Protein AF-B7BBY4-F1 (afdb_monomer_lite)

pLDDT: mean 79.64, std 15.61, range [39.12, 97.88]

InterPro domains:
  IPR026403 Putative lipoprotein, rSAM/lipoprotein system [TIGR04134] (8-88)

Sequence (96 aa):
MKKISTSILKSVNWLLTGLLALLGFSSCDQVSTDMYGTPHSKFTIKGKVTNESNSPIPQIQIRSPYGEDIPHADTLYTDSKGEFNYSFNGFFRSDN

Foldseek 3Di:
DDDDDPVVVVVVVVVVVVVCVVVVVDPPPDDDDDDPPQDKDKDKDKDADADPVRQGDWFDFDWDDDDPFDDTPPGWTAHPRRMTMDIDMHGPPPPD

Structure (mmCIF, N/CA/C/O backbone):
data_AF-B7BBY4-F1
#
_entry.id   AF-B7BBY4-F1
#
loop_
_atom_site.group_PDB
_atom_site.id
_atom_site.type_symbol
_atom_site.label_atom_id
_atom_site.label_alt_id
_atom_site.label_comp_id
_atom_site.label_asym_id
_atom_site.label_entity_id
_atom_site.label_seq_id
_atom_site.pdbx_PDB_ins_code
_atom_site.Cartn_x
_atom_site.Cartn_y
_atom_site.Cartn_z
_atom_site.occupancy
_atom_site.B_iso_or_equiv
_atom_site.auth_seq_id
_atom_site.auth_comp_id
_atom_site.auth_asym_id
_atom_site.auth_atom_id
_atom_site.pdbx_PDB_model_num
ATOM 1 N N . MET A 1 1 ? 40.113 21.436 -44.725 1.00 48.22 1 MET A N 1
ATOM 2 C CA . MET A 1 1 ? 39.034 20.659 -44.069 1.00 48.22 1 MET A CA 1
ATOM 3 C C . MET A 1 1 ? 38.129 20.090 -45.156 1.00 48.22 1 MET A C 1
ATOM 5 O O . MET A 1 1 ? 37.628 20.862 -45.966 1.00 48.22 1 MET A O 1
ATOM 9 N N . LYS A 1 2 ? 37.987 18.764 -45.254 1.00 58.16 2 LYS A N 1
ATOM 10 C CA . LYS A 1 2 ? 37.156 18.123 -46.289 1.00 58.16 2 LYS A CA 1
ATOM 11 C C . LYS A 1 2 ? 35.682 18.399 -45.965 1.00 58.16 2 LYS A C 1
ATOM 13 O O . LYS A 1 2 ? 35.210 17.988 -44.911 1.00 58.16 2 LYS A O 1
ATOM 18 N N . LYS A 1 3 ? 34.977 19.141 -46.828 1.00 64.88 3 LYS A N 1
ATOM 19 C CA . LYS A 1 3 ? 33.549 19.449 -46.646 1.00 64.88 3 LYS A CA 1
ATOM 20 C C . LYS A 1 3 ? 32.744 18.173 -46.889 1.00 64.88 3 LYS A C 1
ATOM 22 O O . LYS A 1 3 ? 32.595 17.741 -48.028 1.00 64.88 3 LYS A O 1
ATOM 27 N N . ILE A 1 4 ? 32.285 17.538 -45.817 1.00 70.75 4 ILE A N 1
ATOM 28 C CA . ILE A 1 4 ? 31.384 16.390 -45.911 1.00 70.75 4 ILE A CA 1
ATOM 29 C C . ILE A 1 4 ? 30.021 16.922 -46.362 1.00 70.75 4 ILE A C 1
ATOM 31 O O . ILE A 1 4 ? 29.499 17.877 -45.789 1.00 70.75 4 ILE A O 1
ATOM 35 N N . SER A 1 5 ? 29.478 16.335 -47.428 1.00 79.31 5 SER A N 1
ATOM 36 C CA . SER A 1 5 ? 28.186 16.736 -47.985 1.00 79.31 5 SER A CA 1
ATOM 37 C C . SER A 1 5 ? 27.069 16.450 -46.982 1.00 79.31 5 SER A C 1
ATOM 39 O O . SER A 1 5 ? 26.930 15.328 -46.492 1.00 79.31 5 SER A O 1
ATOM 41 N N . THR A 1 6 ? 26.246 17.458 -46.704 1.00 79.94 6 THR A N 1
ATOM 42 C CA . THR A 1 6 ? 25.085 17.353 -45.809 1.00 79.94 6 THR A CA 1
ATOM 43 C C . THR A 1 6 ? 24.084 16.298 -46.281 1.00 79.94 6 THR A C 1
ATOM 45 O O . THR A 1 6 ? 23.409 15.684 -45.459 1.00 79.94 6 THR A O 1
ATOM 48 N N . SER A 1 7 ? 24.026 16.024 -47.587 1.00 81.62 7 SER A N 1
ATOM 49 C CA . SER A 1 7 ? 23.184 14.972 -48.160 1.00 81.62 7 SER A CA 1
ATOM 50 C C . SER A 1 7 ? 23.639 13.569 -47.754 1.00 81.62 7 SER A C 1
ATOM 52 O O . SER A 1 7 ? 22.799 12.728 -47.458 1.00 81.62 7 SER A O 1
ATOM 54 N N . ILE A 1 8 ? 24.953 13.328 -47.661 1.00 88.50 8 ILE A N 1
ATOM 55 C CA . ILE A 1 8 ? 25.497 12.025 -47.239 1.00 88.50 8 ILE A CA 1
ATOM 56 C C . ILE A 1 8 ? 25.130 11.755 -45.777 1.00 88.50 8 ILE A C 1
ATOM 58 O O . ILE A 1 8 ? 24.677 10.664 -45.445 1.00 88.50 8 ILE A O 1
ATOM 62 N N . LEU A 1 9 ? 25.258 12.767 -44.915 1.00 87.62 9 LEU A N 1
ATOM 63 C CA . LEU A 1 9 ? 24.896 12.654 -43.499 1.00 87.62 9 LEU A CA 1
ATOM 64 C C . LEU A 1 9 ? 23.405 12.341 -43.313 1.00 87.62 9 LEU A C 1
ATOM 66 O O . LEU A 1 9 ? 23.053 11.497 -42.495 1.00 87.62 9 LEU A O 1
ATOM 70 N N . LYS A 1 10 ? 22.526 12.963 -44.111 1.00 87.38 10 LYS A N 1
ATOM 71 C CA . LYS A 1 10 ? 21.082 12.679 -44.085 1.00 87.38 10 LYS A CA 1
ATOM 72 C C . LYS A 1 10 ? 20.770 11.237 -44.485 1.00 87.38 10 LYS A C 1
ATOM 74 O O . LYS A 1 10 ? 19.981 10.585 -43.808 1.00 87.38 10 LYS A O 1
ATOM 79 N N . SER A 1 11 ? 21.398 10.735 -45.548 1.00 90.50 11 SER A N 1
ATOM 80 C CA . SER A 1 11 ? 21.199 9.354 -46.003 1.00 90.50 11 SER A CA 1
ATOM 81 C C . SER A 1 11 ? 21.693 8.328 -44.983 1.00 90.50 11 SER A C 1
ATOM 83 O O . SER A 1 11 ? 21.002 7.345 -44.730 1.00 90.50 11 SER A O 1
ATOM 85 N N . VAL A 1 12 ? 22.853 8.571 -44.365 1.00 93.50 12 VAL A N 1
ATOM 86 C CA . VAL A 1 12 ? 23.396 7.694 -43.316 1.00 93.50 12 VAL A CA 1
ATOM 87 C C . VAL A 1 12 ? 22.490 7.687 -42.087 1.00 93.50 12 VAL A C 1
ATOM 89 O O . VAL A 1 12 ? 22.175 6.613 -41.582 1.00 93.50 12 VAL A O 1
ATOM 92 N N . ASN A 1 13 ? 22.013 8.853 -41.644 1.00 89.75 13 ASN A N 1
ATOM 93 C CA . ASN A 1 13 ? 21.096 8.935 -40.508 1.00 89.75 13 ASN A CA 1
ATOM 94 C C . ASN A 1 13 ? 19.781 8.197 -40.787 1.00 89.75 13 ASN A C 1
ATOM 96 O O . ASN A 1 13 ? 19.316 7.458 -39.928 1.00 89.75 13 ASN A O 1
ATOM 100 N N . TRP A 1 14 ? 19.215 8.331 -41.991 1.00 92.06 14 TRP A N 1
ATOM 101 C CA . TRP A 1 14 ? 17.987 7.621 -42.365 1.00 92.06 14 TRP A CA 1
ATOM 102 C C . TRP A 1 14 ? 18.167 6.097 -42.366 1.00 92.06 14 TRP A C 1
ATOM 104 O O . TRP A 1 14 ? 17.339 5.377 -41.808 1.00 92.06 14 TRP A O 1
ATOM 114 N N . LEU A 1 15 ? 19.276 5.607 -42.932 1.00 94.56 15 LEU A N 1
ATOM 115 C CA . LEU A 1 15 ? 19.605 4.180 -42.924 1.00 94.56 15 LEU A CA 1
ATOM 116 C C . LEU A 1 15 ? 19.791 3.656 -41.495 1.00 94.56 15 LEU A C 1
ATOM 118 O O . LEU A 1 15 ? 19.293 2.583 -41.162 1.00 94.56 15 LEU A O 1
ATOM 122 N N . LEU A 1 16 ? 20.483 4.421 -40.648 1.00 90.31 16 LEU A N 1
ATOM 123 C CA . LEU A 1 16 ? 20.725 4.054 -39.258 1.00 90.31 16 LEU A CA 1
ATOM 124 C C . LEU A 1 16 ? 19.419 4.000 -38.455 1.00 90.31 16 LEU A C 1
ATOM 126 O O . LEU A 1 16 ? 19.208 3.046 -37.712 1.00 90.31 16 LEU A O 1
ATOM 130 N N . THR A 1 17 ? 18.514 4.963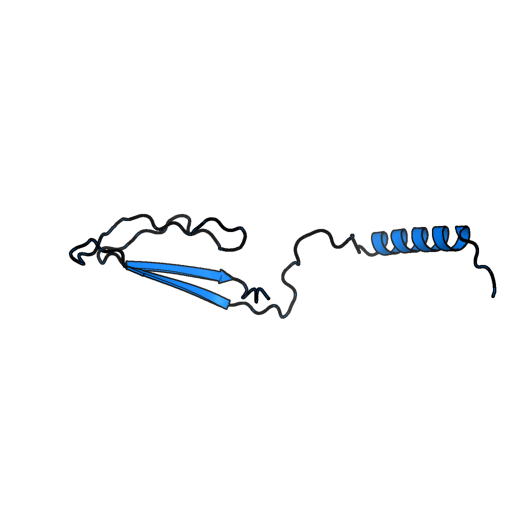 -38.649 1.00 87.50 17 THR A N 1
ATOM 131 C CA . THR A 1 17 ? 17.175 4.938 -38.041 1.00 87.50 17 THR A CA 1
ATOM 132 C C . THR A 1 17 ? 16.374 3.717 -38.494 1.00 87.50 17 THR A C 1
ATOM 134 O O . THR A 1 17 ? 15.773 3.044 -37.661 1.00 87.50 17 THR A O 1
ATOM 137 N N . GLY A 1 18 ? 16.397 3.391 -39.791 1.00 90.38 18 GLY A N 1
ATOM 138 C CA . GLY A 1 18 ? 15.734 2.193 -40.313 1.00 90.38 18 GLY A CA 1
ATOM 139 C C . GLY A 1 18 ? 16.302 0.897 -39.726 1.00 90.38 18 GLY A C 1
ATOM 140 O O . GLY A 1 18 ? 15.544 -0.006 -39.378 1.00 90.38 18 GLY A O 1
ATOM 141 N N . LEU A 1 19 ? 17.625 0.822 -39.554 1.00 93.44 19 LEU A N 1
ATOM 142 C CA . LEU A 1 19 ? 18.287 -0.325 -38.934 1.00 93.44 19 LEU A CA 1
ATOM 143 C C . LEU A 1 19 ? 17.911 -0.471 -37.453 1.00 93.44 19 LEU A C 1
ATOM 145 O O . LEU A 1 19 ? 17.580 -1.572 -37.022 1.00 93.44 19 LEU A O 1
ATOM 149 N N . LEU A 1 20 ? 17.915 0.623 -36.685 1.00 88.69 20 LEU A N 1
ATOM 150 C CA . LEU A 1 20 ? 17.480 0.614 -35.283 1.00 88.69 20 LEU A CA 1
ATOM 151 C C . LEU A 1 20 ? 16.022 0.152 -35.152 1.00 88.69 20 LEU A C 1
ATOM 153 O O . LEU A 1 20 ? 15.734 -0.689 -34.303 1.00 88.69 20 LEU A O 1
ATOM 157 N N . ALA A 1 21 ? 15.133 0.623 -36.034 1.00 86.50 21 ALA A N 1
ATOM 158 C CA . ALA A 1 21 ? 13.738 0.190 -36.063 1.00 86.50 21 ALA A CA 1
ATOM 159 C C . ALA A 1 21 ? 13.599 -1.314 -36.362 1.00 86.50 21 ALA A C 1
ATOM 161 O O . ALA A 1 21 ? 12.811 -1.997 -35.711 1.00 86.50 21 ALA A O 1
ATOM 162 N N . LEU A 1 22 ? 14.394 -1.851 -37.297 1.00 88.31 22 LEU A N 1
ATOM 163 C CA . LEU A 1 22 ? 14.392 -3.282 -37.625 1.00 88.31 22 LEU A CA 1
ATOM 164 C C . LEU A 1 22 ? 14.925 -4.151 -36.473 1.00 88.31 22 LEU A C 1
ATOM 166 O O . LEU A 1 22 ? 14.456 -5.269 -36.280 1.00 88.31 22 LEU A O 1
ATOM 170 N N . LEU A 1 23 ? 15.879 -3.633 -35.694 1.00 88.31 23 LEU A N 1
ATOM 171 C CA . LEU A 1 23 ? 16.401 -4.284 -34.486 1.00 88.31 23 LEU A CA 1
ATOM 172 C C . LEU A 1 23 ? 15.468 -4.137 -33.269 1.00 88.31 23 LEU A C 1
ATOM 174 O O . LEU A 1 23 ? 15.788 -4.648 -32.198 1.00 88.31 23 LEU A O 1
ATOM 178 N N . GLY A 1 24 ? 14.328 -3.455 -33.411 1.00 73.94 24 GLY A N 1
ATOM 179 C CA . GLY A 1 24 ? 13.371 -3.257 -32.324 1.00 73.94 24 GLY A CA 1
ATOM 180 C C . GLY A 1 24 ? 13.783 -2.183 -31.314 1.00 73.94 24 GLY A C 1
ATOM 181 O O . GLY A 1 24 ? 13.183 -2.094 -30.247 1.00 73.94 24 GLY A O 1
ATOM 182 N N . PHE A 1 25 ? 14.769 -1.340 -31.639 1.00 73.88 25 PHE A N 1
ATOM 183 C CA . PHE A 1 25 ? 15.052 -0.126 -30.874 1.00 73.88 25 PHE A CA 1
ATOM 184 C C . PHE A 1 25 ? 14.023 0.946 -31.248 1.00 73.88 25 PHE A C 1
ATOM 186 O O . PHE A 1 25 ? 14.265 1.813 -32.089 1.00 73.88 25 PHE A O 1
ATOM 193 N N . SER A 1 26 ? 12.838 0.871 -30.647 1.00 67.94 26 SER A N 1
ATOM 194 C CA . SER A 1 26 ? 11.887 1.982 -30.630 1.00 67.94 26 SER A CA 1
ATOM 195 C C . SER A 1 26 ? 12.457 3.145 -29.808 1.00 67.94 26 SER A C 1
ATOM 197 O O . SER A 1 26 ? 13.158 2.923 -2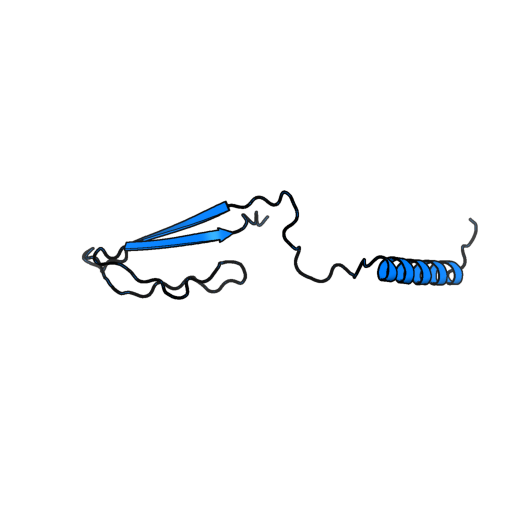8.820 1.00 67.94 26 SER A O 1
ATOM 199 N N . SER A 1 27 ? 12.178 4.385 -30.233 1.00 59.06 27 SER A N 1
ATOM 200 C CA . SER A 1 27 ? 12.506 5.600 -29.472 1.00 59.06 27 SER A CA 1
ATOM 201 C C . SER A 1 27 ? 12.111 5.418 -28.007 1.00 59.06 27 SER A C 1
ATOM 203 O O . SER A 1 27 ? 11.044 4.871 -27.727 1.00 59.06 27 SER A O 1
ATOM 205 N N . CYS A 1 28 ? 12.986 5.842 -27.093 1.00 59.34 28 CYS A N 1
ATOM 206 C CA . CYS A 1 28 ? 12.798 5.750 -25.648 1.00 59.34 28 CYS A CA 1
ATOM 207 C C . CYS A 1 28 ? 11.742 6.771 -25.195 1.00 59.34 28 CYS A C 1
ATOM 209 O O . CYS A 1 28 ? 12.053 7.738 -24.515 1.00 59.34 28 CYS A O 1
ATOM 211 N N . ASP A 1 29 ? 10.501 6.581 -25.626 1.00 56.69 29 ASP A N 1
ATOM 212 C CA . ASP A 1 29 ? 9.335 7.283 -25.114 1.00 56.69 29 ASP A CA 1
ATOM 213 C C . ASP A 1 29 ? 8.418 6.231 -24.521 1.00 56.69 29 ASP A C 1
ATOM 215 O O . ASP A 1 29 ? 7.546 5.698 -25.207 1.00 56.69 29 ASP A O 1
ATOM 219 N N . GLN A 1 30 ? 8.689 5.886 -23.264 1.00 54.09 30 GLN A N 1
ATOM 220 C CA . GLN A 1 30 ? 7.710 5.610 -22.211 1.00 54.09 30 GLN A CA 1
ATOM 221 C C . GLN A 1 30 ? 8.409 4.909 -21.049 1.00 54.09 30 GLN A C 1
ATOM 223 O O . GLN A 1 30 ? 9.140 3.945 -21.247 1.00 54.09 30 GLN A O 1
ATOM 228 N N . VAL A 1 31 ? 8.164 5.470 -19.859 1.00 57.50 31 VAL A N 1
ATOM 229 C CA . VAL A 1 31 ? 8.287 4.894 -18.514 1.00 57.50 31 VAL A CA 1
ATOM 230 C C . VAL A 1 31 ? 9.255 3.716 -18.431 1.00 57.50 31 VAL A C 1
ATOM 232 O O . VAL A 1 31 ? 8.911 2.592 -18.791 1.00 57.50 31 VAL A O 1
ATOM 235 N N . SER A 1 32 ? 10.457 3.995 -17.923 1.00 57.59 32 SER A N 1
ATOM 236 C CA . SER A 1 32 ? 11.473 3.008 -17.564 1.00 57.59 32 SER A CA 1
ATOM 237 C C . SER A 1 32 ? 10.818 1.752 -16.988 1.00 57.59 32 SER A C 1
ATOM 239 O O . SER A 1 32 ? 10.296 1.780 -15.878 1.00 57.59 32 SER A O 1
ATOM 241 N N . THR A 1 33 ? 10.797 0.668 -17.762 1.00 57.25 33 THR A N 1
ATOM 242 C CA . THR A 1 33 ? 10.349 -0.630 -17.255 1.00 57.25 33 THR A CA 1
ATOM 243 C C . THR A 1 33 ? 11.381 -1.108 -16.243 1.00 57.25 33 THR A C 1
ATOM 245 O O . THR A 1 33 ? 12.582 -0.939 -16.467 1.00 57.25 33 THR A O 1
ATOM 248 N N . ASP A 1 34 ? 10.927 -1.667 -15.126 1.00 63.94 34 ASP A N 1
ATOM 249 C CA . ASP A 1 34 ? 11.794 -2.109 -14.038 1.00 63.94 34 ASP A CA 1
ATOM 250 C C . ASP A 1 34 ? 12.841 -3.115 -14.546 1.00 63.94 34 ASP A C 1
ATOM 252 O O . ASP A 1 34 ? 12.532 -4.259 -14.880 1.00 63.94 34 ASP A O 1
ATOM 256 N N . MET A 1 35 ? 14.096 -2.669 -14.646 1.00 69.00 35 MET A N 1
ATOM 257 C CA . MET A 1 35 ? 15.203 -3.481 -15.151 1.00 69.00 35 MET A CA 1
ATOM 258 C C . MET A 1 35 ? 15.736 -4.445 -14.083 1.00 69.00 35 MET A C 1
ATOM 260 O O . MET A 1 35 ? 15.567 -4.252 -12.878 1.00 69.00 35 MET A O 1
ATOM 264 N N . TYR A 1 36 ? 16.445 -5.490 -14.520 1.00 67.06 36 TYR A N 1
ATOM 265 C CA . TYR A 1 36 ? 17.156 -6.383 -13.604 1.00 67.06 36 TYR A CA 1
ATOM 266 C C . TYR A 1 36 ? 18.123 -5.588 -12.712 1.00 67.06 36 TYR A C 1
ATOM 268 O O . TYR A 1 36 ? 18.997 -4.881 -13.212 1.00 67.06 36 TYR A O 1
ATOM 276 N N . GLY A 1 37 ? 17.972 -5.726 -11.394 1.00 70.75 37 GLY A N 1
ATOM 277 C CA . GLY A 1 37 ? 18.779 -5.012 -10.401 1.00 70.75 37 GLY A CA 1
ATOM 278 C C . GLY A 1 37 ? 18.125 -3.759 -9.813 1.00 70.75 37 GLY A C 1
ATOM 279 O O . GLY A 1 37 ? 18.722 -3.156 -8.921 1.00 70.75 37 GLY A O 1
ATOM 280 N N . THR A 1 38 ? 16.914 -3.377 -10.238 1.00 72.81 38 THR A N 1
ATOM 281 C CA . THR A 1 38 ? 16.177 -2.285 -9.585 1.00 72.81 38 THR A CA 1
ATOM 282 C C . THR A 1 38 ? 15.829 -2.675 -8.137 1.00 72.81 38 THR A C 1
ATOM 284 O O . THR A 1 38 ? 15.230 -3.730 -7.911 1.00 72.81 38 THR A O 1
ATOM 287 N N . PRO A 1 39 ? 16.208 -1.872 -7.125 1.00 74.62 39 PRO A N 1
ATOM 288 C CA . PRO A 1 39 ? 15.984 -2.217 -5.727 1.00 74.62 39 PRO A CA 1
ATOM 289 C C . PRO A 1 39 ? 14.497 -2.140 -5.373 1.00 74.62 39 PRO A C 1
ATOM 291 O O . PRO A 1 39 ? 13.908 -1.063 -5.336 1.00 74.62 39 PRO A O 1
ATOM 294 N N . HIS A 1 40 ? 13.897 -3.282 -5.052 1.00 74.25 40 HIS A N 1
ATOM 295 C CA . HIS A 1 40 ? 12.530 -3.339 -4.545 1.00 74.25 40 HIS A CA 1
ATOM 296 C C . HIS A 1 40 ? 12.507 -3.231 -3.024 1.00 74.25 40 HIS A C 1
ATOM 298 O O . HIS A 1 40 ? 13.361 -3.784 -2.327 1.00 74.25 40 HIS A O 1
ATOM 304 N N . SER A 1 41 ? 11.492 -2.559 -2.489 1.00 82.19 41 SER A N 1
ATOM 305 C CA . SER A 1 41 ? 11.224 -2.539 -1.054 1.00 82.19 41 SER A CA 1
ATOM 306 C C . SER A 1 41 ? 9.746 -2.758 -0.769 1.00 82.19 41 SER A C 1
ATOM 308 O O . SER A 1 41 ? 8.866 -2.350 -1.530 1.00 82.19 41 SER A O 1
ATOM 310 N N . LYS A 1 42 ? 9.476 -3.424 0.355 1.00 85.19 42 LYS A N 1
ATOM 311 C CA . LYS A 1 42 ? 8.130 -3.549 0.904 1.00 85.19 42 LYS A CA 1
ATOM 312 C C . LYS A 1 42 ? 7.923 -2.437 1.918 1.00 85.19 42 LYS A C 1
ATOM 314 O O . LYS A 1 42 ? 8.562 -2.421 2.969 1.00 85.19 42 LYS A O 1
ATOM 319 N N . PHE A 1 43 ? 7.002 -1.540 1.612 1.00 84.06 43 PHE A N 1
ATOM 320 C CA . PHE A 1 43 ? 6.613 -0.452 2.490 1.00 84.06 43 PHE A CA 1
ATOM 321 C C . PHE A 1 43 ? 5.436 -0.879 3.355 1.00 84.06 43 PHE A C 1
ATOM 323 O O . PHE A 1 43 ? 4.649 -1.761 2.998 1.00 84.06 43 PHE A O 1
ATOM 330 N N . THR A 1 44 ? 5.332 -0.293 4.542 1.00 87.81 44 THR A N 1
ATOM 331 C CA . THR A 1 44 ? 4.198 -0.517 5.435 1.00 87.81 44 THR A CA 1
ATOM 332 C C . THR A 1 44 ? 3.861 0.764 6.175 1.00 87.81 44 THR A C 1
ATOM 334 O O . THR A 1 44 ? 4.688 1.294 6.912 1.00 87.81 44 THR A O 1
ATOM 337 N N . ILE A 1 45 ? 2.632 1.233 5.990 1.00 87.44 45 ILE A N 1
ATOM 338 C CA . ILE A 1 45 ? 2.058 2.383 6.680 1.00 87.44 45 ILE A CA 1
ATOM 339 C C . ILE A 1 45 ? 1.158 1.850 7.789 1.00 87.44 45 ILE A C 1
ATOM 341 O O . ILE A 1 45 ? 0.274 1.028 7.544 1.00 87.44 45 ILE A O 1
ATOM 345 N N . LYS A 1 46 ? 1.383 2.318 9.016 1.00 93.25 46 LYS A N 1
ATOM 346 C CA . LYS A 1 46 ? 0.557 1.996 10.182 1.00 93.25 46 LYS A CA 1
ATOM 347 C C . LYS A 1 46 ? 0.065 3.281 10.817 1.00 93.25 46 LYS A C 1
ATOM 349 O O . LYS A 1 46 ? 0.798 4.268 10.847 1.00 93.25 46 LYS A O 1
ATOM 354 N N . GLY A 1 47 ? -1.137 3.249 11.369 1.00 93.69 47 GLY A N 1
ATOM 355 C CA . GLY A 1 47 ? -1.680 4.383 12.099 1.00 93.69 47 GLY A CA 1
ATOM 356 C C . GLY A 1 47 ? -2.847 3.989 12.986 1.00 93.69 47 GLY A C 1
ATOM 357 O O . GLY A 1 47 ? -3.326 2.855 12.944 1.00 93.69 47 GLY A O 1
ATOM 358 N N . LYS A 1 48 ? -3.285 4.947 13.800 1.00 97.06 48 LYS A N 1
ATOM 359 C CA . LYS A 1 48 ? -4.434 4.821 14.691 1.00 97.06 48 LYS A CA 1
ATOM 360 C C . LYS A 1 48 ? -5.269 6.091 14.616 1.00 97.06 48 LYS A C 1
ATOM 362 O O . LYS A 1 48 ? -4.719 7.186 14.692 1.00 97.06 48 LYS A O 1
ATOM 367 N N . VAL A 1 49 ? -6.578 5.937 14.473 1.00 96.62 49 VAL A N 1
ATOM 368 C CA . VAL A 1 49 ? -7.533 7.042 14.407 1.00 96.62 49 VAL A CA 1
ATOM 369 C C . VAL A 1 49 ? -8.263 7.154 15.738 1.00 96.62 49 VAL A C 1
ATOM 371 O O . VAL A 1 49 ? -8.875 6.193 16.215 1.00 96.62 49 VAL A O 1
ATOM 374 N N . THR A 1 50 ? -8.188 8.337 16.341 1.00 97.88 50 THR A N 1
ATOM 375 C CA . THR A 1 50 ? -8.802 8.651 17.632 1.00 97.88 50 THR A CA 1
ATOM 376 C C . THR A 1 50 ? -9.567 9.967 17.575 1.00 97.88 50 THR A C 1
ATOM 378 O O . THR A 1 50 ? -9.267 10.829 16.752 1.00 97.88 50 THR A O 1
ATOM 381 N N . ASN A 1 51 ? -10.542 10.136 18.467 1.00 96.94 51 ASN A N 1
ATOM 382 C CA . ASN A 1 51 ? -11.203 11.424 18.693 1.00 96.94 51 ASN A CA 1
ATOM 383 C C . ASN A 1 51 ? -10.372 12.340 19.620 1.00 96.94 51 ASN A C 1
ATOM 385 O O . ASN A 1 51 ? -9.299 11.961 20.092 1.00 96.94 51 ASN A O 1
ATOM 389 N N . GLU A 1 52 ? -10.899 13.528 19.930 1.00 97.50 52 GLU A N 1
ATOM 390 C CA . GLU A 1 52 ? -10.267 14.510 20.832 1.00 97.50 52 GLU A CA 1
ATOM 391 C C . GLU A 1 52 ? -10.022 13.970 22.252 1.00 97.50 52 GLU A C 1
ATOM 393 O O . GLU A 1 52 ? -9.093 14.389 22.936 1.00 97.50 52 GLU A O 1
ATOM 398 N N . SER A 1 53 ? -10.823 12.997 22.694 1.00 97.25 53 SER A N 1
ATOM 399 C CA . SER A 1 53 ? -10.676 12.320 23.988 1.00 97.25 53 SER A CA 1
ATOM 400 C C . SER A 1 53 ? -9.756 11.091 23.932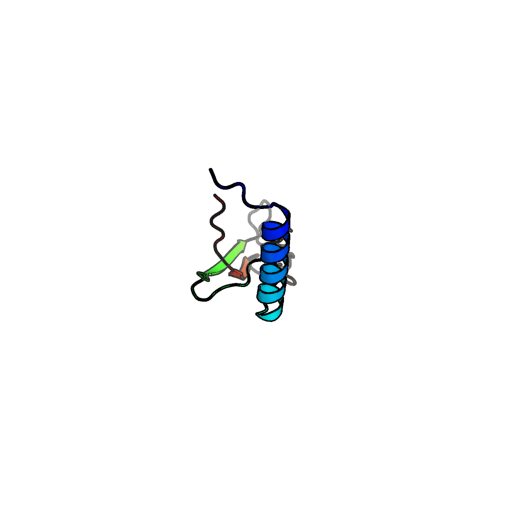 1.00 97.25 53 SER A C 1
ATOM 402 O O . SER A 1 53 ? -9.780 10.274 24.851 1.00 97.25 53 SER A O 1
ATOM 404 N N . ASN A 1 54 ? -8.971 10.915 22.861 1.00 96.31 54 ASN A N 1
ATOM 405 C CA . ASN A 1 54 ? -8.101 9.754 22.610 1.00 96.31 54 ASN A CA 1
ATOM 406 C C . ASN A 1 54 ? -8.825 8.393 22.527 1.00 96.31 54 ASN A C 1
ATOM 408 O O . ASN A 1 54 ? -8.193 7.338 22.622 1.00 96.31 54 ASN A O 1
ATOM 412 N N . SER A 1 55 ? -10.143 8.387 22.327 1.00 97.81 55 SER A N 1
ATOM 413 C CA . SER A 1 55 ? -10.907 7.150 22.136 1.00 97.81 55 SER A CA 1
ATOM 414 C C . SER A 1 55 ? -10.773 6.654 20.692 1.00 97.81 55 SER A C 1
ATOM 416 O O . SER A 1 55 ? -10.841 7.474 19.772 1.00 97.81 55 SER A O 1
ATOM 418 N N . PRO A 1 56 ? -10.585 5.339 20.469 1.00 97.81 56 PRO A N 1
ATOM 419 C CA . PRO A 1 56 ? -10.404 4.778 19.133 1.00 97.81 56 PRO A CA 1
ATOM 420 C C . PRO A 1 56 ? -11.685 4.861 18.303 1.00 97.81 56 PRO A C 1
ATOM 422 O O . PRO A 1 56 ? -12.776 4.635 18.830 1.00 97.81 56 PRO A O 1
ATOM 425 N N . ILE A 1 57 ? -11.549 5.139 17.003 1.00 97.88 57 ILE A N 1
ATOM 426 C CA . ILE A 1 57 ? -12.690 5.183 16.084 1.00 97.88 57 ILE A CA 1
ATOM 427 C C . ILE A 1 57 ? -12.602 4.034 15.062 1.00 97.88 57 ILE A C 1
ATOM 429 O O . ILE A 1 57 ? -11.732 4.062 14.184 1.00 97.88 57 ILE A O 1
ATOM 433 N N . PRO A 1 58 ? -13.483 3.021 15.157 1.00 97.44 58 PRO A N 1
ATOM 434 C CA . PRO A 1 58 ? -13.509 1.897 14.227 1.00 97.44 58 PRO A CA 1
ATOM 435 C C . PRO A 1 58 ? -14.259 2.225 12.930 1.00 97.44 58 PRO A C 1
ATOM 437 O O . PRO A 1 58 ? -15.061 3.157 12.889 1.00 97.44 58 PRO A O 1
ATOM 440 N N . GLN A 1 59 ? -14.050 1.406 11.893 1.00 96.50 59 GLN A N 1
ATOM 441 C CA . GLN A 1 59 ? -14.789 1.455 10.620 1.00 96.50 59 GLN A CA 1
ATOM 442 C C . GLN A 1 59 ? -14.668 2.787 9.853 1.00 96.50 59 GLN A C 1
ATOM 444 O O . GLN A 1 59 ? -15.513 3.111 9.018 1.00 96.50 59 GLN A O 1
ATOM 449 N N . ILE A 1 60 ? -13.598 3.554 10.082 1.00 94.44 60 ILE A N 1
ATOM 450 C CA . ILE A 1 60 ? -13.273 4.730 9.267 1.00 94.44 60 ILE A CA 1
ATOM 451 C C . ILE A 1 60 ? -12.492 4.286 8.036 1.00 94.44 60 ILE A C 1
ATOM 453 O O . ILE A 1 60 ? -11.494 3.580 8.166 1.00 94.44 60 ILE A O 1
ATOM 457 N N . GLN A 1 61 ? -12.917 4.740 6.854 1.00 92.94 61 GLN A N 1
ATOM 458 C CA . GLN A 1 61 ? -12.180 4.520 5.611 1.00 92.94 61 GLN A CA 1
ATOM 459 C C . GLN A 1 61 ? -10.899 5.360 5.596 1.00 92.94 61 GLN A C 1
ATOM 461 O O . GLN A 1 61 ? -10.946 6.587 5.694 1.00 92.94 61 GLN A O 1
ATOM 466 N N . ILE A 1 62 ? -9.761 4.701 5.407 1.00 90.62 62 ILE A N 1
ATOM 467 C CA . ILE A 1 62 ? -8.468 5.342 5.185 1.00 90.62 62 IL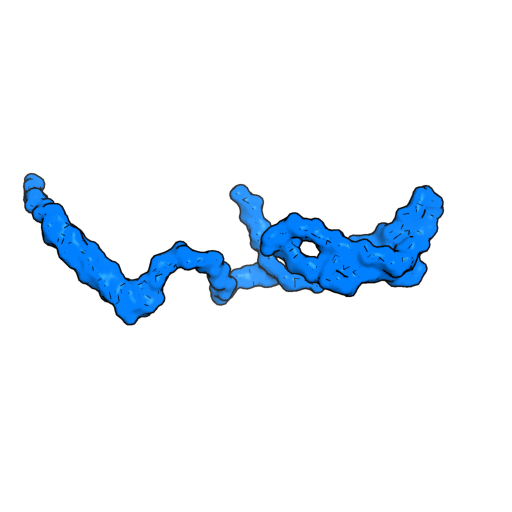E A CA 1
ATOM 468 C C . ILE A 1 62 ? -8.229 5.411 3.681 1.00 90.62 62 ILE A C 1
ATOM 470 O O . ILE A 1 62 ? -8.203 4.385 3.005 1.00 90.62 62 ILE A O 1
ATOM 474 N N . ARG A 1 63 ? -8.037 6.622 3.154 1.00 85.25 63 ARG A N 1
ATOM 475 C CA . ARG A 1 63 ? -7.664 6.842 1.752 1.00 85.25 63 ARG A CA 1
ATOM 476 C C . ARG A 1 63 ? -6.221 7.315 1.676 1.00 85.25 63 ARG A C 1
ATOM 478 O O . ARG A 1 63 ? -5.841 8.253 2.373 1.00 85.25 63 ARG A O 1
ATOM 485 N N . SER A 1 64 ? -5.429 6.685 0.816 1.00 72.44 64 SER A N 1
ATOM 486 C CA . SER A 1 64 ? -4.119 7.215 0.435 1.00 72.44 64 SER A CA 1
ATOM 487 C C . SER A 1 64 ? -4.300 8.521 -0.352 1.00 72.44 64 SER A C 1
ATOM 489 O O . SER A 1 64 ? -5.217 8.579 -1.178 1.00 72.44 64 SER A O 1
ATOM 491 N N . PRO A 1 65 ? -3.453 9.548 -0.153 1.00 63.88 65 PRO A N 1
ATOM 492 C CA . PRO A 1 65 ? -3.460 10.725 -1.017 1.00 63.88 65 PRO A CA 1
ATOM 493 C C . PRO A 1 65 ? -3.242 10.317 -2.481 1.00 63.88 65 PRO A C 1
ATOM 495 O O . PRO A 1 65 ? -2.501 9.377 -2.768 1.00 63.88 65 PRO A O 1
ATOM 498 N N . TYR A 1 66 ? -3.911 11.013 -3.402 1.00 54.00 66 TYR A N 1
ATOM 499 C CA . TYR A 1 66 ? -3.703 10.830 -4.836 1.00 54.00 66 TYR A CA 1
ATOM 500 C C . TYR A 1 66 ? -2.323 11.374 -5.223 1.00 54.00 66 TYR A C 1
ATOM 502 O O . TYR A 1 66 ? -2.062 12.566 -5.081 1.00 54.00 66 TYR A O 1
ATOM 510 N N . GLY A 1 67 ? -1.460 10.497 -5.720 1.00 56.84 67 GLY A N 1
ATOM 511 C CA . GLY A 1 67 ? -0.202 10.816 -6.387 1.00 56.84 67 GLY A CA 1
ATOM 512 C C . GLY A 1 67 ? 0.131 9.655 -7.319 1.00 56.84 67 GLY A C 1
ATOM 513 O O . GLY A 1 67 ? -0.149 8.513 -6.961 1.00 56.84 67 GLY A O 1
ATOM 514 N N . GLU A 1 68 ? 0.668 9.939 -8.508 1.00 55.09 68 GLU A N 1
ATOM 515 C CA . GLU A 1 68 ? 0.864 8.944 -9.582 1.00 55.09 68 GLU A CA 1
ATOM 516 C C . GLU A 1 68 ? 1.711 7.726 -9.160 1.00 55.09 68 GLU A C 1
ATOM 518 O O . GLU A 1 68 ? 1.595 6.666 -9.766 1.00 55.09 68 GLU A O 1
ATOM 523 N N . ASP A 1 69 ? 2.499 7.847 -8.085 1.00 60.09 69 ASP A N 1
ATOM 524 C CA . ASP A 1 69 ? 3.489 6.851 -7.664 1.00 60.09 69 ASP A CA 1
ATOM 525 C C . ASP A 1 69 ? 3.169 6.103 -6.350 1.00 60.09 69 ASP A C 1
ATOM 527 O O . ASP A 1 69 ? 3.944 5.231 -5.948 1.00 60.09 69 ASP A O 1
ATOM 531 N N . ILE A 1 70 ? 2.061 6.402 -5.650 1.00 62.91 70 ILE A N 1
ATOM 532 C CA . ILE A 1 70 ? 1.703 5.679 -4.411 1.00 62.91 70 ILE A CA 1
ATOM 533 C C . ILE A 1 70 ? 0.530 4.734 -4.688 1.00 62.91 70 ILE A C 1
ATOM 535 O O . ILE A 1 70 ? -0.571 5.210 -4.971 1.00 62.91 70 ILE A O 1
ATOM 539 N N . PRO A 1 71 ? 0.712 3.404 -4.561 1.00 66.38 71 PRO A N 1
ATOM 540 C CA . PRO A 1 71 ? -0.367 2.459 -4.806 1.00 66.38 71 PRO A CA 1
ATOM 541 C C . PRO A 1 71 ? -1.539 2.735 -3.867 1.00 66.38 71 PRO A C 1
ATOM 543 O O . PRO A 1 71 ? -1.376 2.842 -2.646 1.00 66.38 71 PRO A O 1
ATOM 546 N N . HIS A 1 72 ? -2.726 2.843 -4.456 1.00 68.88 72 HIS A N 1
ATOM 547 C CA . HIS A 1 72 ? -3.938 3.191 -3.738 1.00 68.88 72 HIS A CA 1
ATOM 548 C C . HIS A 1 72 ? -4.426 2.043 -2.859 1.00 68.88 72 HIS A C 1
ATOM 550 O O . HIS A 1 72 ? -4.571 0.906 -3.310 1.00 68.88 72 HIS A O 1
ATOM 556 N N . ALA A 1 73 ? -4.735 2.362 -1.604 1.00 71.12 73 ALA A N 1
ATOM 557 C CA . ALA A 1 73 ? -5.479 1.453 -0.749 1.00 71.12 73 ALA A CA 1
ATOM 558 C C . ALA A 1 73 ? -6.963 1.505 -1.153 1.00 71.12 73 ALA A C 1
ATOM 560 O O . ALA A 1 73 ? -7.663 2.450 -0.796 1.00 71.12 73 ALA A O 1
ATOM 561 N N . ASP A 1 74 ? -7.427 0.513 -1.919 1.00 68.25 74 ASP A N 1
ATOM 562 C CA . ASP A 1 74 ? -8.806 0.461 -2.435 1.00 68.25 74 ASP A CA 1
ATOM 563 C C . ASP A 1 74 ? -9.844 0.289 -1.303 1.00 68.25 74 ASP A C 1
ATOM 565 O O . ASP A 1 74 ? -10.816 1.033 -1.191 1.00 68.25 74 ASP A O 1
ATOM 569 N N . THR A 1 75 ? -9.603 -0.651 -0.382 1.00 79.81 75 THR A N 1
ATOM 570 C CA . THR A 1 75 ? -10.516 -0.971 0.732 1.00 79.81 75 THR A CA 1
ATOM 571 C C . THR A 1 75 ? -9.734 -1.107 2.043 1.00 79.81 75 THR A C 1
ATOM 573 O O . THR A 1 75 ? -9.380 -2.210 2.456 1.00 79.81 75 THR A O 1
ATOM 576 N N . LEU A 1 76 ? -9.443 0.016 2.708 1.00 90.50 76 LEU A N 1
ATOM 577 C CA . LEU A 1 76 ? -8.766 0.043 4.009 1.00 90.50 76 LEU A CA 1
ATOM 578 C C . LEU A 1 76 ? -9.624 0.758 5.052 1.00 90.50 76 LEU A C 1
ATOM 580 O O . LEU A 1 76 ? -9.993 1.918 4.875 1.00 90.50 76 LEU A O 1
ATOM 584 N N . TYR A 1 77 ? -9.907 0.064 6.152 1.00 94.50 77 TYR A N 1
ATOM 585 C CA . TYR A 1 77 ? -10.705 0.574 7.262 1.00 94.50 77 TYR A 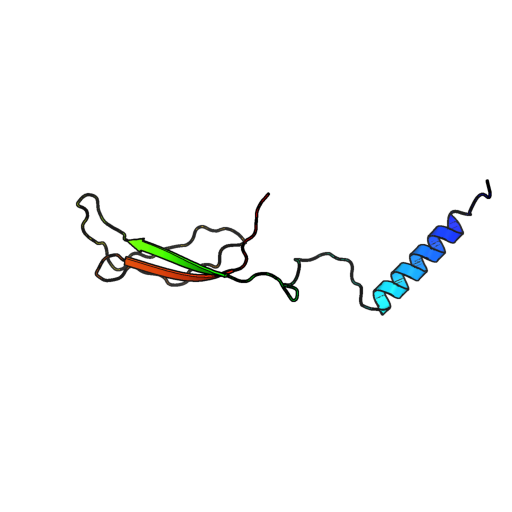CA 1
ATOM 586 C C . TYR A 1 77 ? -9.997 0.342 8.590 1.00 94.50 77 TYR A C 1
ATOM 588 O O . TYR A 1 77 ? -9.223 -0.608 8.728 1.00 94.50 77 TYR A O 1
ATOM 596 N N . THR A 1 78 ? -10.282 1.193 9.571 1.00 96.69 78 THR A N 1
ATOM 597 C CA . THR A 1 78 ? -9.797 0.999 10.938 1.00 96.69 78 THR A CA 1
ATOM 598 C C . THR A 1 78 ? -10.501 -0.163 11.639 1.00 96.69 78 THR A C 1
ATOM 600 O O . THR A 1 78 ? -11.711 -0.373 11.487 1.00 96.69 78 THR A O 1
ATOM 603 N N . ASP A 1 79 ? -9.746 -0.916 12.436 1.00 97.31 79 ASP A N 1
ATOM 604 C CA . ASP A 1 79 ? -10.263 -2.016 13.251 1.00 97.31 79 ASP A CA 1
ATOM 605 C C . ASP A 1 79 ? -10.993 -1.524 14.521 1.00 97.31 79 ASP A C 1
ATOM 607 O O . ASP A 1 79 ? -11.187 -0.326 14.733 1.00 97.31 79 ASP A O 1
ATOM 611 N N . SER A 1 80 ? -11.396 -2.445 15.404 1.00 97.50 80 SER A N 1
ATOM 612 C CA . SER A 1 80 ? -12.061 -2.114 16.678 1.00 97.50 80 SER A CA 1
ATOM 613 C C . SER A 1 80 ? -11.212 -1.266 17.635 1.00 97.50 80 SER A C 1
ATOM 615 O O . SER A 1 80 ? -11.757 -0.639 18.543 1.00 97.50 80 SER A O 1
ATOM 6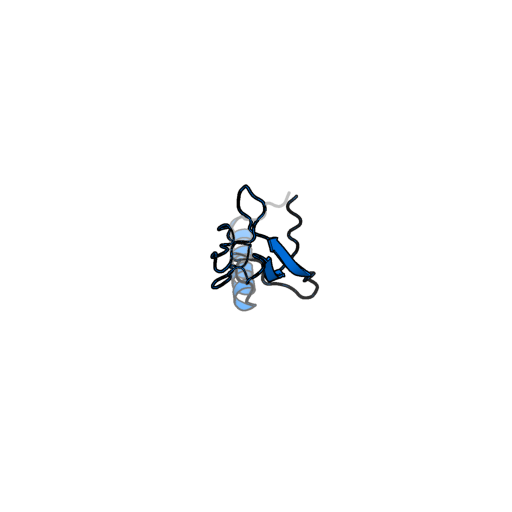17 N N . LYS A 1 81 ? -9.891 -1.221 17.437 1.00 97.69 81 LYS A N 1
ATOM 618 C CA . LYS A 1 81 ? -8.938 -0.391 18.184 1.00 97.69 81 LYS A CA 1
ATOM 619 C C . LYS A 1 81 ? -8.619 0.915 17.456 1.00 97.69 81 LYS A C 1
ATOM 621 O O . LYS A 1 81 ? -7.781 1.677 17.939 1.00 97.69 81 LYS A O 1
ATOM 626 N N . GLY A 1 82 ? -9.286 1.202 16.340 1.00 97.19 82 GLY A N 1
ATOM 627 C CA . GLY A 1 82 ? -9.011 2.364 15.505 1.00 97.19 82 GLY A CA 1
ATOM 628 C C . GLY A 1 82 ? -7.710 2.238 14.709 1.00 97.19 82 GLY A C 1
ATOM 629 O O . GLY A 1 82 ? -7.255 3.235 14.156 1.00 97.19 82 GLY A O 1
ATOM 630 N N . GLU A 1 83 ? -7.083 1.062 14.667 1.00 97.38 83 GLU A N 1
ATOM 631 C CA . GLU A 1 83 ? -5.788 0.832 14.025 1.00 97.38 83 GLU A CA 1
ATOM 632 C C . GLU A 1 83 ? -5.963 0.423 12.559 1.00 97.38 83 GLU A C 1
ATOM 634 O O . GLU A 1 83 ? -6.943 -0.223 12.186 1.00 97.38 83 GLU A O 1
ATOM 639 N N . PHE A 1 84 ? -5.000 0.791 11.715 1.00 94.25 84 PHE A N 1
ATOM 640 C CA . PHE A 1 84 ? -4.927 0.336 10.329 1.00 94.25 84 PHE A CA 1
ATOM 641 C C . PHE A 1 84 ? -3.488 -0.001 9.936 1.00 94.25 84 PHE A C 1
ATOM 643 O O . PHE A 1 84 ? -2.518 0.534 10.483 1.00 94.25 84 PHE A O 1
ATOM 650 N N . ASN A 1 85 ? -3.354 -0.888 8.952 1.00 93.00 85 ASN A N 1
ATOM 651 C CA . ASN A 1 85 ? -2.075 -1.301 8.394 1.00 93.00 85 ASN A CA 1
ATOM 652 C C . ASN A 1 85 ? -2.218 -1.494 6.882 1.00 93.00 85 ASN A C 1
ATOM 654 O O . ASN A 1 85 ? -3.097 -2.226 6.430 1.00 93.00 85 ASN A O 1
ATOM 658 N N . TYR A 1 86 ? -1.353 -0.837 6.118 1.00 87.88 86 TYR A N 1
ATOM 659 C CA . TYR A 1 86 ? -1.309 -0.920 4.667 1.00 87.88 86 TYR A CA 1
ATOM 660 C C . TYR A 1 86 ? 0.102 -1.253 4.203 1.00 87.88 86 TYR A C 1
ATOM 662 O O . TYR A 1 86 ? 1.037 -0.495 4.462 1.00 87.88 86 TYR A O 1
ATOM 670 N N . SER A 1 87 ? 0.259 -2.373 3.503 1.00 87.25 87 SER A N 1
ATOM 671 C CA . SER A 1 87 ? 1.533 -2.782 2.917 1.00 87.25 87 SER A CA 1
ATOM 672 C C . SER A 1 87 ? 1.452 -2.765 1.401 1.00 87.25 87 SER A C 1
ATOM 674 O O . SER A 1 87 ? 0.507 -3.297 0.825 1.00 87.25 87 SER A O 1
ATOM 676 N N . PHE A 1 88 ? 2.492 -2.245 0.765 1.00 83.12 88 PHE A N 1
ATOM 677 C CA . PHE A 1 88 ? 2.630 -2.255 -0.684 1.00 83.12 88 PHE A CA 1
ATOM 678 C C . PHE A 1 88 ? 4.090 -2.458 -1.073 1.00 83.12 88 PHE A C 1
ATOM 680 O O . PHE A 1 88 ? 5.006 -2.134 -0.313 1.00 83.12 88 PHE A O 1
ATOM 687 N N . ASN A 1 89 ? 4.305 -3.018 -2.258 1.00 82.25 89 ASN A N 1
ATOM 688 C CA . ASN A 1 89 ? 5.629 -3.075 -2.859 1.00 82.25 89 ASN A CA 1
ATOM 689 C C . ASN A 1 89 ? 5.829 -1.812 -3.692 1.00 82.25 89 ASN A C 1
ATOM 691 O O . ASN A 1 89 ? 4.900 -1.364 -4.362 1.00 82.25 89 ASN A O 1
ATOM 695 N N . GLY A 1 90 ? 7.029 -1.253 -3.655 1.00 74.62 90 GLY A N 1
ATOM 696 C CA . GLY A 1 90 ? 7.379 -0.103 -4.474 1.00 74.62 90 GLY A CA 1
ATOM 697 C C . GLY A 1 90 ? 8.884 0.030 -4.631 1.00 74.62 90 GLY A C 1
ATOM 698 O O . GLY A 1 90 ? 9.662 -0.780 -4.112 1.00 74.62 90 GLY A O 1
ATOM 699 N N . PHE A 1 91 ? 9.279 1.090 -5.319 1.00 68.44 91 PHE A N 1
ATOM 700 C CA . PHE A 1 91 ? 10.669 1.487 -5.471 1.00 68.44 91 PHE A CA 1
ATOM 701 C C . PHE A 1 91 ? 10.926 2.723 -4.625 1.00 68.44 91 PHE A C 1
ATOM 703 O O . PHE A 1 91 ? 10.111 3.644 -4.601 1.00 68.44 91 PHE A O 1
ATOM 710 N N . PHE A 1 92 ? 12.071 2.763 -3.947 1.00 57.38 92 PHE A N 1
ATOM 711 C CA . PHE A 1 92 ? 12.576 4.025 -3.423 1.00 57.38 92 PHE A CA 1
ATOM 712 C C . PHE A 1 92 ? 12.981 4.874 -4.631 1.00 57.38 92 PHE A C 1
ATOM 714 O O . PHE A 1 92 ? 14.046 4.662 -5.213 1.00 57.38 92 PHE A O 1
ATOM 721 N N . ARG A 1 93 ? 12.129 5.815 -5.044 1.00 57.97 93 ARG A N 1
ATOM 722 C CA . ARG A 1 93 ? 12.603 6.928 -5.864 1.00 57.97 93 ARG A CA 1
ATOM 723 C C . ARG A 1 93 ? 13.402 7.802 -4.903 1.00 57.97 93 ARG A C 1
ATOM 725 O O . ARG A 1 93 ? 12.852 8.279 -3.924 1.00 57.97 93 ARG A O 1
ATOM 732 N N . SER A 1 94 ? 14.713 7.902 -5.102 1.00 47.59 94 SER A N 1
ATOM 733 C CA . SER A 1 94 ? 15.480 8.983 -4.485 1.00 47.59 94 SER A CA 1
ATOM 734 C C . SER A 1 94 ? 15.227 10.199 -5.359 1.00 47.59 94 SER A C 1
ATOM 736 O O . SER A 1 94 ? 15.950 10.430 -6.325 1.00 47.59 94 SER A O 1
ATOM 738 N N . ASP A 1 95 ? 14.137 10.901 -5.096 1.00 49.88 95 ASP A N 1
ATOM 739 C CA . ASP A 1 95 ? 13.934 12.251 -5.590 1.00 49.88 95 ASP A CA 1
ATOM 740 C C . ASP A 1 95 ? 15.115 13.115 -5.115 1.00 49.88 95 ASP A C 1
ATOM 742 O O . ASP A 1 95 ? 15.410 13.212 -3.924 1.00 49.88 95 ASP A O 1
ATOM 746 N N . ASN A 1 96 ? 15.864 13.630 -6.091 1.00 39.12 96 ASN A N 1
ATOM 747 C CA . ASN A 1 96 ? 17.038 14.487 -5.946 1.00 39.12 96 ASN A CA 1
ATOM 748 C C . ASN A 1 96 ? 16.797 15.736 -6.791 1.00 39.12 96 ASN A C 1
ATOM 750 O O . ASN A 1 96 ? 16.387 15.552 -7.963 1.00 39.12 96 ASN A O 1
#

Secondary structure (DSSP, 8-state):
-----HHHHHHHHHHHHHHHHHTT---S-S-----TT--EEEEEEEEE-B-TT--B--SPBP-PPP-TTS---SS-B--TTSEEEEEEEEE-----

Organism: NCBI:txid537006

Radius of gyration: 26.24 Å; chains: 1; bounding box: 54×27×72 Å